Protein AF-A0A7S2SFE6-F1 (afdb_monomer_lite)

Secondary structure (DSSP, 8-state):
--HHHHHHHHHHTSS--TTS--TTS--HHHHHHHTT-HHHHHHHHHTT--TTS--STTS-B-HHHHHHHTT-HHHHHHHHHTT--TTSS-SBTT---HHHHHHHHS-HHHHHHHHHHHHHHHHHHHHHHHHHHHHHHHHHHHHHHHHHHTT-

Structure (mmCIF, N/CA/C/O backbone):
data_AF-A0A7S2SFE6-F1
#
_entry.id   AF-A0A7S2SFE6-F1
#
loop_
_atom_site.group_PDB
_atom_site.id
_atom_site.type_symbol
_atom_site.label_atom_id
_atom_site.label_alt_id
_atom_site.label_comp_id
_atom_site.label_asym_id
_atom_site.label_entity_id
_atom_site.label_seq_id
_atom_site.pdbx_PDB_ins_code
_atom_site.Cartn_x
_atom_site.Cartn_y
_atom_site.Cartn_z
_atom_site.occupancy
_atom_site.B_iso_or_equiv
_atom_site.auth_seq_id
_atom_site.auth_comp_id
_atom_site.auth_asym_id
_atom_site.auth_atom_id
_atom_site.pdbx_PDB_model_num
ATOM 1 N N . GLY A 1 1 ? -0.261 1.651 -18.031 1.00 64.69 1 GLY A N 1
ATOM 2 C CA . GLY A 1 1 ? -1.194 1.980 -16.929 1.00 64.69 1 GLY A CA 1
ATOM 3 C C . GLY A 1 1 ? -2.662 1.692 -17.226 1.00 64.69 1 GLY A C 1
ATOM 4 O O . GLY A 1 1 ? -3.501 2.439 -16.741 1.00 64.69 1 GLY A O 1
ATOM 5 N N . LYS A 1 2 ? -2.992 0.628 -17.977 1.00 85.31 2 LYS A N 1
ATOM 6 C CA . LYS A 1 2 ? -4.375 0.165 -18.184 1.00 85.31 2 LYS A CA 1
ATOM 7 C C . LYS A 1 2 ? -4.554 -1.158 -17.421 1.00 85.31 2 LYS A C 1
ATOM 9 O O . LYS A 1 2 ? -3.877 -2.112 -17.797 1.00 85.31 2 LYS A O 1
ATOM 14 N N . PRO A 1 3 ? -5.418 -1.244 -16.395 1.00 85.69 3 PRO A N 1
ATOM 15 C CA . PRO A 1 3 ? -5.608 -2.473 -15.614 1.00 85.69 3 PRO A CA 1
ATOM 16 C C . PRO A 1 3 ? -5.989 -3.684 -16.473 1.00 85.69 3 PRO A C 1
ATOM 18 O O . PRO A 1 3 ? -5.447 -4.764 -16.282 1.00 85.69 3 PRO A O 1
ATOM 21 N N . GLY A 1 4 ? -6.833 -3.480 -17.491 1.00 86.81 4 GLY A N 1
ATOM 22 C CA . GLY A 1 4 ? -7.222 -4.548 -18.419 1.00 86.81 4 GLY A CA 1
ATOM 23 C C . GLY A 1 4 ? -6.056 -5.135 -19.220 1.00 86.81 4 GLY A C 1
ATOM 24 O O . GLY A 1 4 ? -6.075 -6.318 -19.520 1.00 86.81 4 GLY A O 1
ATOM 25 N N . MET A 1 5 ? -5.014 -4.345 -19.511 1.00 90.56 5 MET A N 1
ATOM 26 C CA . MET A 1 5 ? -3.815 -4.867 -20.178 1.00 90.56 5 MET A CA 1
ATOM 27 C C . MET A 1 5 ? -2.961 -5.705 -19.221 1.00 90.56 5 MET A C 1
ATOM 29 O O . MET A 1 5 ? -2.423 -6.724 -19.625 1.00 90.56 5 MET A O 1
ATOM 33 N N . VAL A 1 6 ? -2.865 -5.304 -17.949 1.00 91.00 6 VAL A N 1
ATOM 34 C CA . VAL A 1 6 ? -2.160 -6.094 -16.923 1.00 91.00 6 VAL A CA 1
ATOM 35 C C . VAL A 1 6 ? -2.827 -7.459 -16.763 1.00 91.00 6 VAL A C 1
ATOM 37 O O . VAL A 1 6 ? -2.153 -8.480 -16.776 1.00 91.00 6 VAL A O 1
ATOM 40 N N . GLU A 1 7 ? -4.157 -7.470 -16.688 1.00 90.06 7 GLU A N 1
ATOM 41 C CA . GLU A 1 7 ? -4.944 -8.699 -16.600 1.00 90.06 7 GLU A CA 1
ATOM 42 C C . GLU A 1 7 ? -4.811 -9.569 -17.859 1.00 90.06 7 GLU A C 1
ATOM 44 O O . GLU A 1 7 ? -4.711 -10.788 -17.757 1.00 90.06 7 GLU A O 1
ATOM 49 N N . PHE A 1 8 ? -4.803 -8.948 -19.042 1.00 92.44 8 PHE A N 1
ATOM 50 C CA . PHE A 1 8 ? -4.609 -9.651 -20.307 1.00 92.44 8 PHE A CA 1
ATOM 51 C C . PHE A 1 8 ? -3.252 -10.362 -20.344 1.00 92.44 8 PHE A C 1
ATOM 53 O O . PHE A 1 8 ? -3.229 -11.573 -20.521 1.00 92.44 8 PHE A O 1
ATOM 60 N N . LEU A 1 9 ? -2.154 -9.641 -20.084 1.00 89.81 9 LEU A N 1
ATOM 61 C CA . LEU A 1 9 ? -0.793 -10.196 -20.106 1.00 89.81 9 LEU A CA 1
ATOM 62 C C . LEU A 1 9 ? -0.580 -11.299 -19.059 1.00 89.81 9 LEU A C 1
ATOM 64 O O . LEU A 1 9 ? 0.147 -12.260 -19.301 1.00 89.81 9 LEU A O 1
ATOM 68 N N . TYR A 1 10 ? -1.226 -11.177 -17.896 1.00 91.69 10 TYR A N 1
ATOM 69 C CA . TYR A 1 10 ? -1.208 -12.226 -16.880 1.00 91.69 10 TYR A CA 1
ATOM 70 C C . TYR A 1 10 ? -1.922 -13.494 -17.366 1.00 91.69 10 TYR A C 1
ATOM 72 O O . TYR A 1 10 ? -1.394 -14.596 -17.238 1.00 91.69 10 TYR A O 1
ATOM 80 N N . LYS A 1 11 ? -3.102 -13.345 -17.981 1.00 91.94 11 LYS A N 1
ATOM 81 C CA . LYS A 1 11 ? -3.907 -14.470 -18.480 1.00 91.94 11 LYS A CA 1
ATOM 82 C C . LYS A 1 11 ? -3.324 -15.151 -19.712 1.00 91.94 11 LYS A C 1
ATOM 84 O O . LYS A 1 11 ? -3.525 -16.351 -19.864 1.00 91.94 11 LYS A O 1
ATOM 89 N N . THR A 1 12 ? -2.638 -14.416 -20.587 1.00 95.19 12 THR A N 1
ATOM 90 C CA . THR A 1 12 ? -1.943 -15.003 -21.744 1.00 95.19 12 THR A CA 1
ATOM 91 C C . THR A 1 12 ? -0.657 -15.723 -21.347 1.00 95.19 12 THR A C 1
ATOM 93 O O . THR A 1 12 ? -0.151 -16.524 -22.124 1.00 95.19 12 THR A O 1
ATOM 96 N N . GLY A 1 13 ? -0.144 -15.475 -20.138 1.00 91.88 13 GLY A N 1
ATOM 97 C CA . GLY A 1 13 ? 1.134 -16.012 -19.682 1.00 91.88 13 GLY A CA 1
ATOM 98 C C . GLY A 1 13 ? 2.347 -15.238 -20.202 1.00 91.88 13 GLY A C 1
ATOM 99 O O . GLY A 1 13 ? 3.469 -15.633 -19.903 1.00 91.88 13 GLY A O 1
ATOM 100 N N . ASP A 1 14 ? 2.145 -14.121 -20.911 1.00 90.94 14 ASP A N 1
ATOM 101 C CA . ASP A 1 14 ? 3.232 -13.232 -21.351 1.00 90.94 14 ASP A CA 1
ATOM 102 C C . ASP A 1 14 ? 3.915 -12.542 -20.157 1.00 90.94 14 ASP A C 1
ATOM 104 O O . ASP A 1 14 ? 5.081 -12.155 -20.228 1.00 90.94 14 ASP A O 1
ATOM 108 N N . TYR A 1 15 ? 3.190 -12.390 -19.041 1.00 89.88 15 TYR A N 1
ATOM 109 C CA . TYR A 1 15 ? 3.726 -11.918 -17.764 1.00 89.88 15 TYR A CA 1
ATOM 110 C C . TYR A 1 15 ? 3.115 -12.701 -16.585 1.00 89.88 15 TYR A C 1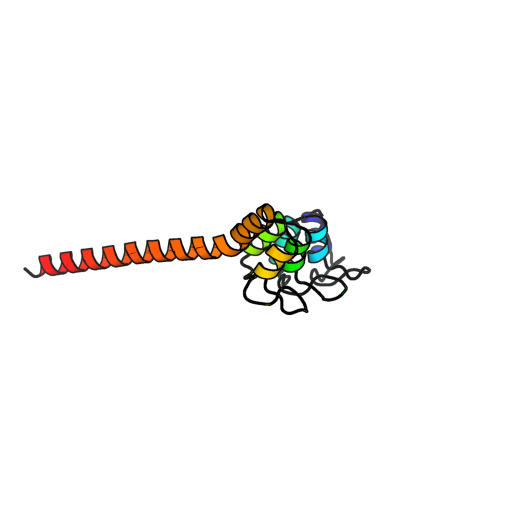
ATOM 112 O O . TYR A 1 15 ? 2.187 -12.221 -15.926 1.00 89.88 15 TYR A O 1
ATOM 120 N N . PRO A 1 16 ? 3.597 -13.927 -16.313 1.00 91.50 16 PRO A N 1
ATOM 121 C CA . PRO A 1 16 ? 2.913 -14.873 -15.430 1.00 91.50 16 PRO A CA 1
ATOM 122 C C . PRO A 1 16 ? 3.111 -14.587 -13.934 1.00 91.50 16 PRO A C 1
ATOM 124 O O . PRO A 1 16 ? 2.371 -15.120 -13.113 1.00 91.50 16 PRO A O 1
ATOM 127 N N . ASP A 1 17 ? 4.080 -13.748 -13.557 1.00 94.62 17 ASP A N 1
ATOM 128 C CA . ASP A 1 17 ? 4.316 -13.347 -12.167 1.00 94.62 17 ASP A CA 1
ATOM 129 C C . ASP A 1 17 ? 4.213 -11.828 -12.013 1.00 94.62 17 ASP A C 1
ATOM 131 O O . ASP A 1 17 ? 5.164 -11.086 -12.238 1.00 94.62 17 ASP A O 1
ATOM 135 N N . LEU A 1 18 ? 3.050 -11.359 -11.562 1.00 94.75 18 LEU A N 1
ATOM 136 C CA . LEU A 1 18 ? 2.770 -9.940 -11.321 1.00 94.75 18 LEU A CA 1
ATOM 137 C C . LEU A 1 18 ? 3.544 -9.333 -10.134 1.00 94.75 18 LEU A C 1
ATOM 139 O O . LEU A 1 18 ? 3.455 -8.122 -9.905 1.00 94.75 18 LEU A O 1
ATOM 143 N N . SER A 1 19 ? 4.275 -10.147 -9.369 1.00 94.56 19 SER A N 1
ATOM 144 C CA . SER A 1 19 ? 5.172 -9.688 -8.305 1.00 94.56 19 SER A CA 1
ATOM 145 C C . SER A 1 19 ? 6.621 -9.526 -8.766 1.00 94.56 19 SER A C 1
ATOM 147 O O . SER A 1 19 ? 7.382 -8.804 -8.116 1.00 94.56 19 SER A O 1
ATOM 149 N N . ALA A 1 20 ? 6.990 -10.152 -9.887 1.00 93.25 20 ALA A N 1
ATOM 150 C CA . ALA A 1 20 ? 8.325 -10.060 -10.446 1.00 93.25 20 ALA A CA 1
ATOM 151 C C . ALA A 1 20 ? 8.621 -8.646 -10.960 1.00 93.25 20 ALA A C 1
ATOM 153 O O . ALA A 1 20 ? 7.732 -7.843 -11.251 1.00 93.25 20 ALA A O 1
ATOM 154 N N . ALA A 1 21 ? 9.906 -8.326 -11.046 1.00 91.06 21 ALA A N 1
ATOM 155 C CA . ALA A 1 21 ? 10.368 -7.141 -11.744 1.00 91.06 21 ALA A CA 1
ATOM 156 C C . ALA A 1 21 ? 10.529 -7.440 -13.239 1.00 91.06 21 ALA A C 1
ATOM 158 O O . ALA A 1 21 ? 10.902 -8.549 -13.612 1.00 91.06 21 ALA A O 1
ATOM 159 N N . GLY A 1 22 ? 10.266 -6.446 -14.090 1.00 85.94 22 GLY A N 1
ATOM 160 C CA . GLY A 1 22 ? 10.703 -6.496 -15.489 1.00 85.94 22 GLY A CA 1
ATOM 161 C C . GLY A 1 22 ? 12.199 -6.193 -15.637 1.00 85.94 22 GLY A C 1
ATOM 162 O O . GLY A 1 22 ? 12.902 -5.980 -14.648 1.00 85.94 22 GLY A O 1
ATOM 163 N N . ASP A 1 23 ? 12.669 -6.077 -16.878 1.00 84.50 23 ASP A N 1
ATOM 164 C CA . ASP A 1 23 ? 14.096 -5.929 -17.222 1.00 84.50 23 ASP A CA 1
ATOM 165 C C . ASP A 1 23 ? 14.791 -4.715 -16.582 1.00 84.50 23 ASP A C 1
ATOM 167 O O . ASP A 1 23 ? 15.998 -4.715 -16.359 1.00 84.50 23 ASP A O 1
ATOM 171 N N . CYS A 1 24 ? 14.034 -3.671 -16.237 1.00 83.75 24 CYS A N 1
ATOM 172 C CA . CYS A 1 24 ? 14.542 -2.482 -15.549 1.00 83.75 24 CYS A CA 1
ATOM 173 C C . CYS A 1 24 ? 14.516 -2.589 -14.011 1.00 83.75 24 CYS A C 1
ATOM 175 O O . CYS A 1 24 ? 14.660 -1.582 -13.314 1.00 83.75 24 CYS A O 1
ATOM 177 N N . GLY A 1 25 ? 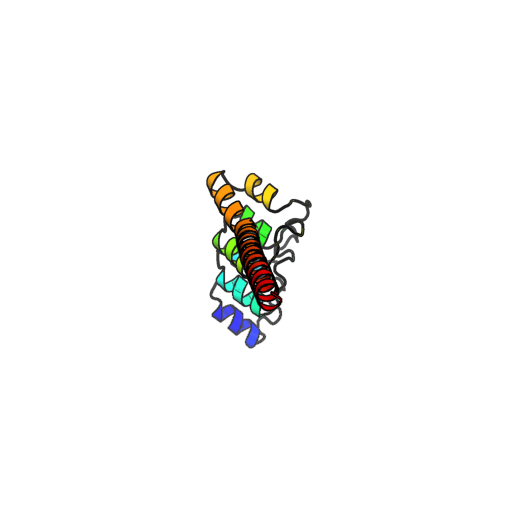14.261 -3.779 -13.459 1.00 84.94 25 GLY A N 1
ATOM 178 C CA . GLY A 1 25 ? 14.168 -4.020 -12.017 1.00 84.94 25 GLY A CA 1
ATOM 179 C C . GLY A 1 25 ? 12.904 -3.450 -11.359 1.00 84.94 25 GLY A C 1
ATOM 180 O O . GLY A 1 25 ? 12.744 -3.540 -10.144 1.00 84.94 25 GLY A O 1
ATOM 181 N N . CYS A 1 26 ? 11.992 -2.852 -12.129 1.00 89.38 26 CYS A N 1
ATOM 182 C CA . CYS A 1 26 ? 10.758 -2.279 -11.604 1.00 89.38 26 CYS A CA 1
ATOM 183 C C . CYS A 1 26 ? 9.637 -3.320 -11.589 1.00 89.38 26 CYS A C 1
ATOM 185 O O . CYS A 1 26 ? 9.320 -3.916 -12.619 1.00 89.38 26 CYS A O 1
ATOM 187 N N . THR A 1 27 ? 8.989 -3.488 -10.437 1.00 95.62 27 THR A N 1
ATOM 188 C CA . THR A 1 27 ? 7.766 -4.299 -10.340 1.00 95.62 27 THR A CA 1
ATOM 189 C C . THR A 1 27 ? 6.554 -3.548 -10.910 1.00 95.62 27 THR A C 1
ATOM 191 O O . THR A 1 27 ? 6.529 -2.306 -10.902 1.00 95.62 27 THR A O 1
ATOM 194 N N . PRO A 1 28 ? 5.488 -4.257 -11.326 1.00 96.00 28 PRO A N 1
ATOM 195 C CA . PRO A 1 28 ? 4.221 -3.637 -11.711 1.00 96.00 28 PRO A CA 1
ATOM 196 C C . PRO A 1 28 ? 3.652 -2.689 -10.646 1.00 96.00 28 PRO A C 1
ATOM 198 O O . PRO A 1 28 ? 3.096 -1.642 -10.986 1.00 96.00 28 PRO A O 1
ATOM 201 N N . ALA A 1 29 ? 3.827 -3.011 -9.358 1.00 97.56 29 ALA A N 1
ATOM 202 C CA . ALA A 1 29 ? 3.385 -2.163 -8.252 1.00 97.56 29 ALA A CA 1
ATOM 203 C C . ALA A 1 29 ? 4.130 -0.820 -8.228 1.00 97.56 29 ALA A C 1
ATOM 205 O O . ALA A 1 29 ? 3.501 0.233 -8.116 1.00 97.56 29 ALA A O 1
ATOM 206 N N . TYR A 1 30 ? 5.455 -0.837 -8.399 1.00 97.00 30 TYR A N 1
ATOM 207 C CA . TYR A 1 30 ? 6.252 0.387 -8.465 1.00 97.00 30 TYR A CA 1
ATOM 208 C C . TYR A 1 30 ? 5.863 1.263 -9.660 1.00 97.00 30 TYR A C 1
ATOM 210 O O . TYR A 1 30 ? 5.640 2.461 -9.496 1.00 97.00 30 TYR A O 1
ATOM 218 N N . LEU A 1 31 ? 5.694 0.668 -10.846 1.00 95.81 31 LEU A N 1
ATOM 219 C CA . LEU A 1 31 ? 5.265 1.394 -12.048 1.00 95.81 31 LEU A CA 1
ATOM 220 C C . LEU A 1 31 ? 3.854 1.983 -11.903 1.00 95.81 31 LEU A C 1
ATOM 222 O O . LEU A 1 31 ? 3.587 3.089 -12.381 1.00 95.81 31 LEU A O 1
ATOM 226 N N . ALA A 1 32 ? 2.946 1.275 -11.224 1.00 97.12 32 ALA A N 1
ATOM 227 C CA . ALA A 1 32 ? 1.617 1.792 -10.922 1.00 97.12 32 ALA A CA 1
ATOM 228 C C . ALA A 1 32 ? 1.693 3.063 -10.067 1.00 97.12 32 ALA A C 1
ATOM 230 O O . ALA A 1 32 ? 1.021 4.038 -10.384 1.00 97.12 32 ALA A O 1
ATOM 231 N N . ILE A 1 33 ? 2.546 3.088 -9.043 1.00 98.00 33 ILE A N 1
ATOM 232 C CA . ILE A 1 33 ? 2.726 4.253 -8.163 1.00 98.00 33 ILE A CA 1
ATOM 233 C C . ILE A 1 33 ? 3.414 5.394 -8.905 1.00 98.00 33 ILE A C 1
ATOM 235 O O . ILE A 1 33 ? 2.966 6.540 -8.842 1.00 98.00 33 ILE A O 1
ATOM 239 N N . LEU A 1 34 ? 4.472 5.085 -9.659 1.00 95.62 34 LEU A N 1
ATOM 240 C CA . LEU A 1 34 ? 5.228 6.072 -10.427 1.00 95.62 34 LEU A CA 1
ATOM 241 C C . LEU A 1 34 ? 4.303 6.902 -11.332 1.00 95.62 34 LEU A C 1
ATOM 243 O O . LEU A 1 34 ? 4.442 8.124 -11.405 1.00 95.62 34 LEU A O 1
ATOM 247 N N . HIS A 1 35 ? 3.311 6.248 -11.945 1.00 95.31 35 HIS A N 1
ATOM 248 C CA . HIS A 1 35 ? 2.327 6.859 -12.842 1.00 95.31 35 HIS A CA 1
ATOM 249 C C . HIS 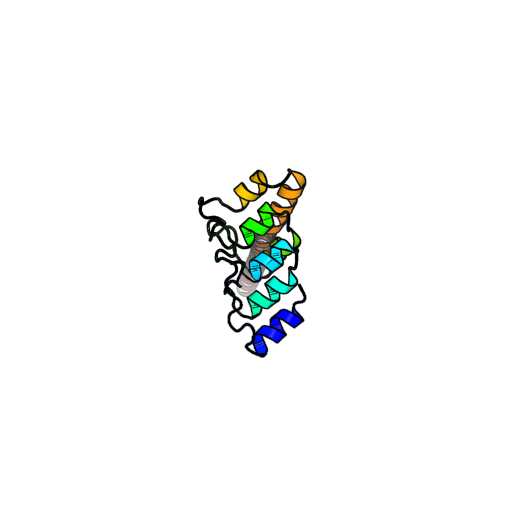A 1 35 ? 0.951 7.137 -12.208 1.00 95.31 35 HIS A C 1
ATOM 251 O O . HIS A 1 35 ? 0.000 7.388 -12.951 1.00 95.31 35 HIS A O 1
ATOM 257 N N . ASP A 1 36 ? 0.840 7.056 -10.880 1.00 96.06 36 ASP A N 1
ATOM 258 C CA . ASP A 1 36 ? -0.382 7.254 -10.086 1.00 96.06 36 ASP A CA 1
ATOM 259 C C . ASP A 1 36 ? -1.613 6.486 -10.611 1.00 96.06 36 ASP A C 1
ATOM 261 O O . ASP A 1 36 ? -2.655 7.043 -10.960 1.00 96.06 36 ASP A O 1
ATOM 265 N N . ARG A 1 37 ? -1.474 5.164 -10.748 1.00 97.75 37 ARG A N 1
ATOM 266 C CA . ARG A 1 37 ? -2.481 4.246 -11.301 1.00 97.75 37 ARG A CA 1
ATOM 267 C C . ARG A 1 37 ? -3.057 3.338 -10.207 1.00 97.75 37 ARG A C 1
ATOM 269 O O . ARG A 1 37 ? -2.781 2.136 -10.214 1.00 97.75 37 ARG A O 1
ATOM 276 N N . PRO A 1 38 ? -3.925 3.846 -9.313 1.00 96.88 38 PRO A N 1
ATOM 277 C CA . PRO A 1 38 ? -4.463 3.066 -8.195 1.00 96.88 38 PRO A CA 1
ATOM 278 C C . PRO A 1 38 ? -5.239 1.820 -8.646 1.00 96.88 38 PRO A C 1
ATOM 280 O O . PRO A 1 38 ? -5.187 0.782 -7.996 1.00 96.88 38 PRO A O 1
ATOM 283 N N . GLN A 1 39 ? -5.913 1.864 -9.799 1.00 96.31 39 GLN A N 1
ATOM 284 C CA . GLN A 1 39 ? -6.648 0.694 -10.294 1.00 96.31 39 GLN A CA 1
ATOM 285 C C . GLN A 1 39 ? -5.735 -0.466 -10.708 1.00 96.31 39 GLN A C 1
ATOM 287 O O . GLN A 1 39 ? -6.163 -1.614 -10.668 1.00 96.31 39 GLN A O 1
ATOM 292 N N . VAL A 1 40 ? -4.470 -0.197 -11.055 1.00 97.38 40 VAL A N 1
ATOM 293 C CA . VAL A 1 40 ? -3.499 -1.275 -11.280 1.00 97.38 40 VAL A CA 1
ATOM 294 C C . VAL A 1 40 ? -3.160 -1.951 -9.950 1.00 97.38 40 VAL A C 1
ATOM 296 O O . VAL A 1 40 ? -3.151 -3.172 -9.903 1.00 97.38 40 VAL A O 1
ATOM 299 N N . LEU A 1 41 ? -2.992 -1.200 -8.852 1.00 97.94 41 LEU A N 1
ATOM 300 C CA . LEU A 1 41 ? -2.782 -1.785 -7.516 1.00 97.94 41 LEU A CA 1
ATOM 301 C C . LEU A 1 41 ? -3.945 -2.693 -7.097 1.00 97.94 41 LEU A C 1
ATOM 303 O O . LEU A 1 41 ? -3.717 -3.772 -6.557 1.00 97.94 41 LEU A O 1
ATOM 307 N N . ARG A 1 42 ? -5.185 -2.299 -7.412 1.00 96.62 42 ARG A N 1
ATOM 308 C CA . ARG A 1 42 ? -6.371 -3.144 -7.212 1.00 96.62 42 ARG A CA 1
ATOM 309 C C . ARG A 1 42 ? -6.275 -4.460 -7.992 1.00 96.62 42 ARG A C 1
ATOM 311 O O . ARG A 1 42 ? -6.503 -5.518 -7.414 1.00 96.62 42 ARG A O 1
ATOM 318 N N . THR A 1 43 ? -5.919 -4.413 -9.277 1.00 96.25 43 THR A N 1
ATOM 319 C CA . THR A 1 43 ? -5.721 -5.625 -10.094 1.00 96.25 43 THR A CA 1
ATOM 320 C C . THR A 1 43 ? -4.614 -6.516 -9.532 1.00 96.25 43 THR A C 1
ATOM 322 O O . THR A 1 43 ? -4.804 -7.726 -9.436 1.00 96.25 43 THR A O 1
ATOM 325 N N . LEU A 1 44 ? -3.487 -5.938 -9.107 1.00 97.38 44 LEU A N 1
ATOM 326 C CA . LEU A 1 44 ? -2.392 -6.692 -8.487 1.00 97.38 44 LEU A CA 1
ATOM 327 C C . LEU A 1 44 ? -2.848 -7.380 -7.191 1.00 97.38 44 LEU A C 1
ATOM 329 O O . LEU A 1 44 ? -2.575 -8.561 -6.992 1.00 97.38 44 LEU A O 1
ATOM 333 N N . HIS A 1 45 ? -3.607 -6.682 -6.343 1.00 96.50 45 HIS A N 1
ATOM 334 C CA . HIS A 1 45 ? -4.178 -7.259 -5.125 1.00 96.50 45 HIS A CA 1
ATOM 335 C C . HIS A 1 45 ? -5.130 -8.430 -5.412 1.00 96.50 45 HIS A C 1
ATOM 337 O O . HIS A 1 45 ? -5.041 -9.471 -4.758 1.00 96.50 45 HIS A O 1
ATOM 343 N N . TYR A 1 46 ? -6.027 -8.301 -6.398 1.00 94.19 46 TYR A N 1
ATOM 344 C CA . TYR A 1 46 ? -6.932 -9.400 -6.759 1.00 94.19 46 TYR A CA 1
ATOM 345 C C . TYR A 1 46 ? -6.182 -10.630 -7.272 1.00 94.19 46 TYR A C 1
ATOM 347 O O . TYR A 1 46 ? -6.557 -11.751 -6.928 1.00 94.19 46 TYR A O 1
ATOM 355 N N . ASN A 1 47 ? -5.065 -10.415 -7.966 1.00 94.19 47 ASN A N 1
ATOM 356 C CA . ASN A 1 47 ? -4.126 -11.458 -8.374 1.00 94.19 47 ASN A CA 1
ATOM 357 C C . ASN A 1 47 ? -3.101 -11.826 -7.276 1.00 94.19 47 ASN A C 1
ATOM 359 O O . ASN A 1 47 ? -2.044 -12.377 -7.562 1.00 94.19 47 ASN A O 1
ATOM 363 N N . LYS A 1 48 ? -3.418 -11.549 -6.002 1.00 94.75 48 LYS A N 1
ATOM 364 C CA . LYS A 1 48 ? -2.685 -12.005 -4.805 1.00 94.75 48 LYS A CA 1
ATOM 365 C C . LYS A 1 48 ? -1.247 -11.492 -4.667 1.00 94.75 48 LYS A C 1
ATOM 367 O O . LYS A 1 48 ? -0.463 -12.066 -3.913 1.00 94.75 48 LYS A O 1
ATOM 372 N N . VAL A 1 49 ? -0.908 -10.376 -5.311 1.00 96.56 49 VAL A N 1
ATOM 373 C CA . VAL A 1 49 ? 0.385 -9.711 -5.099 1.00 96.56 49 VAL A CA 1
ATOM 374 C C . VAL A 1 49 ? 0.434 -9.094 -3.695 1.00 96.56 49 VAL A C 1
ATOM 376 O O . VAL A 1 49 ? -0.446 -8.328 -3.295 1.00 96.56 49 VAL A O 1
ATOM 379 N N . ASP A 1 50 ? 1.489 -9.402 -2.938 1.00 95.19 50 ASP A N 1
ATOM 380 C CA . ASP A 1 50 ? 1.728 -8.822 -1.613 1.00 95.19 50 ASP A CA 1
ATOM 381 C C . ASP A 1 50 ? 2.320 -7.406 -1.725 1.00 95.19 50 ASP A C 1
ATOM 383 O O . ASP A 1 50 ? 3.531 -7.220 -1.868 1.00 95.19 50 ASP A O 1
ATOM 387 N N . LEU A 1 51 ? 1.454 -6.394 -1.628 1.00 96.56 51 LEU A N 1
ATOM 388 C CA . LEU A 1 51 ? 1.824 -4.977 -1.698 1.00 96.56 51 LEU A CA 1
ATOM 389 C C . LEU A 1 51 ? 2.475 -4.432 -0.409 1.00 96.56 51 LEU A C 1
ATOM 391 O O . LEU A 1 51 ? 2.698 -3.226 -0.310 1.00 96.56 51 LEU A O 1
ATOM 395 N N . LEU A 1 52 ? 2.815 -5.286 0.567 1.00 95.06 52 LEU A N 1
ATOM 396 C CA . LEU A 1 52 ? 3.696 -4.922 1.688 1.00 95.06 52 LEU A CA 1
ATOM 397 C C . LEU A 1 52 ? 5.167 -5.233 1.404 1.00 95.06 52 LEU A C 1
ATOM 399 O O . LEU A 1 52 ? 6.041 -4.824 2.172 1.00 95.06 52 LEU A O 1
ATOM 403 N N . LYS A 1 53 ? 5.468 -5.964 0.326 1.00 94.12 53 LYS A N 1
ATOM 404 C CA . LYS A 1 53 ? 6.849 -6.232 -0.080 1.00 94.12 53 LYS A CA 1
ATOM 405 C C . LYS A 1 53 ? 7.458 -5.017 -0.759 1.00 94.12 53 LYS A C 1
ATOM 407 O O . LYS A 1 53 ? 6.768 -4.149 -1.284 1.00 94.12 53 LYS A O 1
ATOM 412 N N . LYS A 1 54 ? 8.786 -4.951 -0.738 1.00 94.69 54 LYS A N 1
ATOM 413 C CA . LYS A 1 54 ? 9.524 -3.900 -1.440 1.00 94.69 54 LYS A CA 1
ATOM 414 C C . LYS A 1 54 ? 9.328 -4.064 -2.942 1.00 94.69 54 LYS A C 1
ATOM 416 O O . LYS A 1 54 ? 9.338 -5.189 -3.430 1.00 94.69 54 LYS A O 1
ATOM 421 N N . CYS A 1 55 ? 9.119 -2.956 -3.641 1.00 94.38 55 CYS A N 1
ATOM 422 C CA . CYS A 1 55 ? 8.663 -2.976 -5.031 1.00 94.38 55 CYS A CA 1
ATOM 423 C C . CYS A 1 55 ? 9.644 -2.319 -6.011 1.00 94.38 55 CYS A C 1
ATOM 425 O O . CYS A 1 55 ? 9.435 -2.391 -7.222 1.00 94.38 55 CYS A O 1
ATOM 427 N N . ASP A 1 56 ? 10.679 -1.649 -5.507 1.00 93.69 56 ASP A N 1
ATOM 428 C CA . ASP A 1 56 ? 11.669 -0.944 -6.316 1.00 93.69 56 ASP A CA 1
ATOM 429 C C . ASP A 1 56 ? 12.897 -1.805 -6.655 1.00 93.69 56 ASP A C 1
ATOM 431 O O . ASP A 1 56 ? 13.204 -2.745 -5.913 1.00 93.69 56 ASP A O 1
ATOM 435 N N . PRO A 1 57 ? 13.662 -1.425 -7.698 1.00 88.75 57 PRO A N 1
ATOM 436 C CA . PRO A 1 57 ? 14.858 -2.157 -8.118 1.00 88.75 57 PRO A CA 1
ATOM 437 C C . PRO A 1 57 ? 15.913 -2.342 -7.022 1.00 88.75 57 PRO A C 1
ATOM 439 O O . PRO A 1 57 ? 16.646 -3.326 -7.026 1.00 88.75 57 PRO A O 1
ATOM 442 N N . MET A 1 58 ? 16.016 -1.406 -6.072 1.00 91.19 58 MET A N 1
ATOM 443 C CA . MET A 1 58 ? 17.043 -1.441 -5.027 1.00 91.19 58 MET A CA 1
ATOM 444 C C . MET A 1 58 ? 16.583 -2.182 -3.769 1.00 91.19 58 MET A C 1
ATOM 446 O O . MET A 1 58 ? 17.336 -2.252 -2.792 1.00 91.19 58 MET A O 1
ATOM 450 N N . LEU A 1 59 ? 15.358 -2.723 -3.749 1.00 89.69 59 LEU A N 1
ATOM 451 C CA . LEU A 1 59 ? 14.744 -3.320 -2.562 1.00 89.69 59 LEU A CA 1
ATOM 452 C C . LEU A 1 59 ? 14.860 -2.377 -1.352 1.00 89.69 59 LEU A C 1
ATOM 454 O O . LEU A 1 59 ? 15.291 -2.773 -0.250 1.00 89.69 59 LEU A O 1
ATOM 458 N N . TYR A 1 60 ? 14.536 -1.106 -1.572 1.00 95.12 60 TYR A N 1
ATOM 459 C CA . TYR A 1 60 ? 14.578 -0.059 -0.566 1.00 95.12 60 TYR A CA 1
ATOM 460 C C . TYR A 1 60 ? 13.223 0.121 0.116 1.00 95.12 60 TYR A C 1
ATOM 462 O O . TYR A 1 60 ? 13.161 0.100 1.346 1.00 95.12 60 TYR A O 1
ATOM 470 N N . GLY A 1 61 ? 12.150 0.281 -0.658 1.00 95.62 61 GLY A N 1
ATOM 471 C CA . GLY A 1 61 ? 10.857 0.757 -0.183 1.00 95.62 61 GLY A CA 1
ATOM 472 C C . GLY A 1 61 ? 9.681 -0.097 -0.640 1.00 95.62 61 GLY A C 1
ATOM 473 O O . GLY A 1 61 ? 9.676 -0.692 -1.714 1.00 95.62 61 GLY A O 1
ATOM 474 N N . THR A 1 62 ? 8.662 -0.141 0.206 1.00 96.88 62 THR A N 1
ATOM 475 C CA . THR A 1 62 ? 7.350 -0.717 -0.109 1.00 96.88 62 THR A CA 1
ATOM 476 C C . THR A 1 62 ? 6.535 0.216 -1.013 1.00 96.88 62 THR A C 1
ATOM 478 O O . THR A 1 62 ? 6.848 1.410 -1.114 1.00 96.88 62 THR A O 1
ATOM 481 N N . PRO A 1 63 ? 5.440 -0.275 -1.616 1.00 97.75 63 PRO A N 1
ATOM 482 C CA . PRO A 1 63 ? 4.437 0.552 -2.270 1.00 97.75 63 PRO A CA 1
ATOM 483 C C . PRO A 1 63 ? 4.035 1.799 -1.472 1.00 97.75 63 PRO A C 1
ATOM 485 O O . PRO A 1 63 ? 4.022 2.905 -2.014 1.00 97.75 63 PRO A O 1
ATOM 488 N N . ALA A 1 64 ? 3.787 1.657 -0.168 1.00 97.81 64 ALA A N 1
ATOM 489 C CA . ALA A 1 64 ? 3.400 2.772 0.693 1.00 97.81 64 ALA A CA 1
ATOM 490 C C . ALA A 1 64 ? 4.501 3.835 0.825 1.00 97.81 64 ALA A C 1
ATOM 492 O O . ALA A 1 64 ? 4.214 5.027 0.707 1.00 97.81 64 ALA A O 1
ATOM 493 N N . PHE A 1 65 ? 5.768 3.423 0.980 1.00 98.12 65 PHE A N 1
ATOM 494 C CA . PHE A 1 65 ? 6.900 4.357 0.994 1.00 98.12 65 PHE A CA 1
ATOM 495 C C . PHE A 1 65 ? 6.932 5.219 -0.270 1.00 98.12 65 PHE A C 1
ATOM 497 O O . PHE A 1 65 ? 7.100 6.433 -0.177 1.00 98.12 65 PHE A O 1
ATOM 504 N N . TYR A 1 66 ? 6.755 4.612 -1.446 1.00 98.19 66 TYR A N 1
ATOM 505 C CA . TYR A 1 66 ? 6.791 5.360 -2.701 1.00 98.19 66 TYR A CA 1
ATOM 506 C C . TYR A 1 66 ? 5.551 6.218 -2.918 1.00 98.19 66 TYR A C 1
ATOM 508 O O . TYR A 1 66 ? 5.686 7.312 -3.460 1.00 98.19 66 TYR A O 1
ATOM 516 N N . CYS A 1 67 ? 4.378 5.798 -2.433 1.00 98.25 67 CYS A N 1
ATOM 517 C CA . CYS A 1 67 ? 3.203 6.667 -2.441 1.00 98.25 67 CYS A CA 1
ATOM 518 C C . CYS A 1 67 ? 3.473 7.953 -1.654 1.00 98.25 67 CYS A C 1
ATOM 520 O O . CYS A 1 67 ? 3.227 9.047 -2.153 1.00 98.25 67 CYS A O 1
ATOM 522 N N . VAL A 1 68 ? 4.055 7.821 -0.461 1.00 98.19 68 VAL A N 1
ATOM 523 C CA . VAL A 1 68 ? 4.405 8.954 0.399 1.00 98.19 68 VAL A CA 1
ATOM 524 C C . VAL A 1 68 ? 5.516 9.805 -0.213 1.00 98.19 68 VAL A C 1
ATOM 526 O O . VAL A 1 68 ? 5.367 11.018 -0.319 1.00 98.19 68 VAL A O 1
ATOM 529 N N . LYS A 1 69 ? 6.616 9.189 -0.657 1.00 97.81 69 LYS A N 1
ATOM 530 C CA . LYS A 1 69 ? 7.771 9.901 -1.228 1.00 97.81 69 LYS A CA 1
ATOM 531 C C . LYS A 1 69 ? 7.423 10.683 -2.500 1.00 97.81 69 LYS A C 1
ATOM 533 O O . LYS A 1 69 ? 8.065 11.688 -2.780 1.00 97.81 69 LYS A O 1
ATOM 538 N N . MET A 1 70 ? 6.458 10.204 -3.284 1.00 96.94 70 MET A N 1
ATOM 539 C CA . MET A 1 70 ? 6.068 10.796 -4.570 1.00 96.94 70 MET A CA 1
ATOM 540 C C . MET A 1 70 ? 4.739 11.569 -4.512 1.00 96.94 70 MET A C 1
ATOM 542 O O . MET A 1 70 ? 4.230 11.961 -5.561 1.00 96.94 70 MET A O 1
ATOM 546 N N . GLY A 1 71 ? 4.138 11.760 -3.332 1.00 96.25 71 GLY A N 1
ATOM 547 C CA . GLY A 1 71 ? 2.879 12.504 -3.211 1.00 96.25 71 GLY A CA 1
ATOM 548 C C . GLY A 1 71 ? 1.643 11.793 -3.794 1.00 96.25 71 GLY A C 1
ATOM 549 O O . GLY A 1 71 ? 0.658 12.450 -4.120 1.00 96.25 71 GLY A O 1
ATOM 550 N N . ARG A 1 72 ? 1.668 10.465 -3.980 1.00 97.44 72 ARG A N 1
ATOM 551 C CA . ARG A 1 72 ? 0.607 9.681 -4.653 1.00 97.44 72 ARG A CA 1
ATOM 552 C C . ARG A 1 72 ? -0.518 9.303 -3.693 1.00 97.44 72 ARG A C 1
ATOM 554 O O . ARG A 1 72 ? -0.653 8.148 -3.288 1.00 97.44 72 ARG A O 1
ATOM 561 N N . THR A 1 73 ? -1.325 10.288 -3.313 1.00 95.62 73 THR A N 1
ATOM 562 C CA . THR A 1 73 ? -2.440 10.116 -2.365 1.00 95.62 73 THR A CA 1
ATOM 563 C C . THR A 1 73 ? -3.490 9.118 -2.854 1.00 95.62 73 THR A C 1
ATOM 565 O O . THR A 1 73 ? -3.977 8.328 -2.055 1.00 95.62 73 THR A O 1
ATOM 568 N N . GLN A 1 74 ? -3.777 9.071 -4.159 1.00 96.19 74 GLN A N 1
ATOM 569 C CA . GLN A 1 74 ? -4.745 8.132 -4.744 1.00 96.19 74 GLN A CA 1
ATOM 570 C C . GLN A 1 74 ? -4.284 6.672 -4.631 1.00 96.19 74 GLN A C 1
ATOM 572 O O . GLN A 1 74 ? -5.060 5.781 -4.279 1.00 96.19 74 GLN A O 1
ATOM 577 N N . CYS A 1 75 ? -3.002 6.411 -4.901 1.00 97.94 75 CYS A N 1
ATOM 578 C CA . CYS A 1 75 ? -2.411 5.094 -4.672 1.00 97.94 75 CYS A CA 1
ATOM 579 C C . CYS A 1 75 ? -2.375 4.733 -3.180 1.00 97.94 75 CYS A C 1
ATOM 581 O O . CYS A 1 75 ? -2.693 3.597 -2.832 1.00 97.94 75 CYS A O 1
ATOM 583 N N . LEU A 1 76 ? -2.045 5.689 -2.304 1.00 97.25 76 LEU A N 1
ATOM 584 C CA . LEU A 1 76 ? -2.033 5.480 -0.853 1.00 97.25 76 LEU A CA 1
ATOM 585 C C . LEU A 1 76 ? -3.425 5.103 -0.323 1.00 97.25 76 LEU A C 1
ATOM 587 O O . LEU A 1 76 ? -3.571 4.105 0.379 1.00 97.25 76 LEU A O 1
ATOM 591 N N . GLU A 1 77 ? -4.451 5.851 -0.727 1.00 95.56 77 GLU A N 1
ATOM 592 C CA . GLU A 1 77 ? -5.849 5.585 -0.384 1.00 95.56 77 GLU A CA 1
ATOM 593 C C . GLU A 1 77 ? -6.300 4.211 -0.886 1.00 95.56 77 GLU A C 1
ATOM 595 O O . GLU A 1 77 ? -6.986 3.479 -0.171 1.00 95.56 77 GLU A O 1
ATOM 600 N N . MET A 1 78 ? -5.880 3.818 -2.093 1.00 96.38 78 MET A N 1
ATOM 601 C CA . MET A 1 78 ? -6.163 2.480 -2.609 1.00 96.38 78 MET A CA 1
ATOM 602 C C . MET A 1 78 ? -5.551 1.386 -1.727 1.00 96.38 78 MET A C 1
ATOM 604 O O . MET A 1 78 ? -6.239 0.414 -1.429 1.00 96.38 78 MET A O 1
ATOM 608 N N . LEU A 1 79 ? -4.298 1.528 -1.281 1.00 96.00 79 LEU A N 1
ATOM 609 C CA . LEU A 1 79 ? -3.674 0.547 -0.383 1.00 96.00 79 LEU A CA 1
ATOM 610 C C . LEU A 1 79 ? -4.466 0.406 0.929 1.00 96.00 79 LEU A C 1
ATOM 612 O O . LEU A 1 79 ? -4.758 -0.716 1.343 1.00 96.00 79 LEU A O 1
ATOM 616 N N . CYS A 1 80 ? -4.891 1.518 1.535 1.00 94.06 80 CYS A N 1
ATOM 617 C CA . CYS A 1 80 ? -5.733 1.497 2.736 1.00 94.06 80 CYS A CA 1
ATOM 618 C C . CYS A 1 8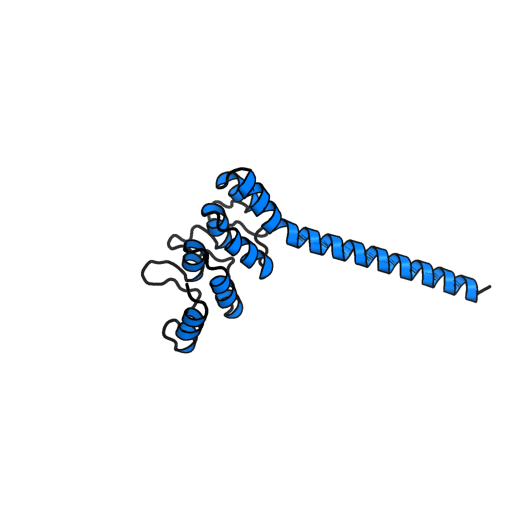0 ? -7.094 0.827 2.477 1.00 94.06 80 CYS A C 1
ATOM 620 O O . CYS A 1 80 ? -7.515 -0.036 3.246 1.00 94.06 80 CYS A O 1
ATOM 622 N N . ARG A 1 81 ? -7.759 1.148 1.357 1.00 92.69 81 ARG A N 1
ATOM 623 C CA . ARG A 1 81 ? -9.047 0.541 0.963 1.00 92.69 81 ARG A CA 1
ATOM 624 C C . ARG A 1 81 ? -8.967 -0.960 0.699 1.00 92.69 81 ARG A C 1
ATOM 626 O O . ARG A 1 81 ? -9.953 -1.660 0.902 1.00 92.69 81 ARG A O 1
ATOM 633 N N . LEU A 1 82 ? -7.820 -1.453 0.238 1.00 92.19 82 LEU A N 1
ATOM 634 C CA . LEU A 1 82 ? -7.565 -2.884 0.040 1.00 92.19 82 LEU A CA 1
ATOM 635 C C . LEU A 1 82 ? -7.208 -3.611 1.352 1.00 92.19 82 LEU A C 1
ATOM 637 O O . LEU A 1 82 ? -6.947 -4.811 1.331 1.00 92.19 82 LEU A O 1
ATOM 641 N N . GLY A 1 83 ? -7.214 -2.903 2.488 1.00 90.44 83 GLY A N 1
ATOM 642 C CA . GLY A 1 83 ? -7.033 -3.477 3.821 1.00 90.44 83 GLY A CA 1
ATOM 643 C C . GLY A 1 83 ? -5.577 -3.662 4.245 1.00 90.44 83 GLY A C 1
ATOM 644 O O . GLY A 1 83 ? -5.314 -4.383 5.207 1.00 90.44 83 GLY A O 1
ATOM 645 N N . TYR A 1 84 ? -4.617 -3.038 3.555 1.00 91.94 84 TYR A N 1
ATOM 646 C CA . TYR A 1 84 ? -3.218 -3.107 3.967 1.00 91.94 84 TYR A CA 1
ATOM 647 C C . TYR A 1 84 ? -2.976 -2.244 5.212 1.00 91.94 84 TYR A C 1
ATOM 649 O O . TYR A 1 84 ? -3.195 -1.033 5.199 1.00 91.94 84 TYR A O 1
ATOM 657 N N . ASP A 1 85 ? -2.479 -2.863 6.285 1.00 90.38 85 ASP A N 1
ATOM 658 C CA . ASP A 1 85 ? -2.052 -2.151 7.491 1.00 90.38 85 ASP A CA 1
ATOM 659 C C . ASP A 1 85 ? -0.636 -1.591 7.306 1.00 90.38 85 ASP A C 1
ATOM 661 O O . ASP A 1 85 ? 0.366 -2.275 7.533 1.00 90.38 85 ASP A O 1
ATOM 665 N N . LEU A 1 86 ? -0.570 -0.339 6.857 1.00 92.38 86 LEU A N 1
ATOM 666 C CA . LEU A 1 86 ? 0.677 0.328 6.478 1.00 92.38 86 LEU A CA 1
ATOM 667 C C . LEU A 1 86 ? 1.538 0.767 7.671 1.00 92.38 86 LEU A C 1
ATOM 669 O O . LEU A 1 86 ? 2.685 1.162 7.484 1.00 92.38 86 LEU A O 1
ATOM 673 N N . ASP A 1 87 ? 0.992 0.694 8.883 1.00 87.56 87 ASP A N 1
ATOM 674 C CA . ASP A 1 87 ? 1.667 1.114 10.113 1.00 87.56 87 ASP A CA 1
ATOM 675 C C . ASP A 1 87 ? 2.301 -0.068 10.868 1.00 87.56 87 ASP A C 1
ATOM 677 O O . ASP A 1 87 ? 3.191 0.090 11.698 1.00 87.56 87 ASP A O 1
ATOM 681 N N . LYS A 1 88 ? 1.898 -1.300 10.537 1.00 85.00 88 LYS A N 1
ATOM 682 C CA . LYS A 1 88 ? 2.359 -2.508 11.236 1.00 85.00 88 LYS A CA 1
ATOM 683 C C . LYS A 1 88 ? 3.841 -2.823 11.021 1.00 85.00 88 LYS A C 1
ATOM 685 O O . LYS A 1 88 ? 4.443 -3.534 11.825 1.00 85.00 88 LYS A O 1
ATOM 690 N N . LYS A 1 89 ? 4.418 -2.390 9.898 1.00 87.56 89 LYS A N 1
ATOM 691 C CA . LYS A 1 89 ? 5.799 -2.702 9.511 1.00 87.56 89 LYS A CA 1
ATOM 692 C C . LYS A 1 89 ? 6.496 -1.467 8.945 1.00 87.56 89 LYS A C 1
ATOM 694 O O . LYS A 1 89 ? 5.837 -0.622 8.341 1.00 87.56 89 LYS A O 1
ATOM 699 N N . PRO A 1 90 ? 7.833 -1.393 9.055 1.00 92.62 90 PRO A N 1
ATOM 700 C CA . PRO A 1 90 ? 8.595 -0.349 8.394 1.00 92.62 90 PRO A CA 1
ATOM 701 C C . PRO A 1 90 ? 8.338 -0.299 6.892 1.00 92.62 90 PRO A C 1
ATOM 703 O O . PRO A 1 90 ? 8.338 -1.322 6.205 1.00 92.62 90 PRO A O 1
ATOM 706 N N . CYS A 1 91 ? 8.185 0.913 6.371 1.00 93.12 91 CYS A N 1
ATOM 707 C CA . CYS A 1 91 ? 7.899 1.123 4.957 1.00 93.12 91 CYS A CA 1
ATOM 708 C C . CYS A 1 91 ? 9.168 1.101 4.089 1.00 93.12 91 CYS A C 1
ATOM 710 O O . CYS A 1 91 ? 9.065 0.970 2.866 1.00 93.12 91 CYS A O 1
ATOM 712 N N . ASN A 1 92 ? 10.357 1.213 4.692 1.00 95.88 92 ASN A N 1
ATOM 713 C CA . ASN A 1 92 ? 11.639 1.197 3.992 1.00 95.88 92 ASN A CA 1
ATOM 714 C C . ASN A 1 92 ? 12.738 0.426 4.749 1.00 95.88 92 ASN A C 1
ATOM 716 O O . ASN A 1 92 ? 12.570 0.013 5.895 1.00 95.88 92 ASN A O 1
ATOM 720 N N . ARG A 1 93 ? 13.892 0.239 4.095 1.00 94.62 93 ARG A N 1
ATOM 721 C CA . ARG A 1 93 ? 15.065 -0.453 4.661 1.00 94.62 93 ARG A CA 1
ATOM 722 C C . ARG A 1 93 ? 15.653 0.244 5.898 1.00 94.62 93 ARG A C 1
ATOM 724 O O . ARG A 1 93 ? 16.318 -0.420 6.680 1.00 94.62 93 ARG A O 1
ATOM 731 N N . LEU A 1 94 ? 15.398 1.540 6.087 1.00 95.19 94 LEU A N 1
ATOM 732 C CA . LEU A 1 94 ? 15.868 2.303 7.249 1.00 95.19 94 LEU A CA 1
ATOM 733 C C . LEU A 1 94 ? 15.000 2.106 8.500 1.00 95.19 94 LEU A C 1
ATOM 735 O O . LEU A 1 94 ? 15.275 2.721 9.526 1.00 95.19 94 LEU A O 1
ATOM 739 N N . GLY A 1 95 ? 13.948 1.287 8.433 1.00 95.00 95 GLY A N 1
ATOM 740 C CA . GLY A 1 95 ? 13.092 1.050 9.592 1.00 95.00 95 GLY A CA 1
ATOM 741 C C . GLY A 1 95 ? 12.094 2.183 9.865 1.00 95.00 95 GLY A C 1
ATOM 742 O O . GLY A 1 95 ? 11.500 2.212 10.936 1.00 95.00 95 GLY A O 1
ATOM 743 N N . GLU A 1 96 ? 11.905 3.130 8.938 1.00 95.56 96 GLU A N 1
ATOM 744 C CA . GLU A 1 96 ? 11.044 4.297 9.173 1.00 95.56 96 GLU A CA 1
ATOM 745 C C . GLU A 1 96 ? 9.548 3.933 9.073 1.00 95.56 96 GLU A C 1
ATOM 747 O O . GLU A 1 96 ? 9.122 3.225 8.150 1.00 95.56 96 GLU A O 1
ATOM 752 N N . THR A 1 97 ? 8.751 4.441 10.022 1.00 94.44 97 THR A N 1
ATOM 753 C CA . THR A 1 97 ? 7.282 4.332 10.024 1.00 94.44 97 THR A CA 1
ATOM 754 C C . THR A 1 97 ? 6.665 5.212 8.942 1.00 94.44 97 THR A C 1
ATOM 756 O O . THR A 1 97 ? 7.279 6.181 8.480 1.00 94.44 97 THR A O 1
ATOM 759 N N . ILE A 1 98 ? 5.432 4.898 8.539 1.00 95.25 98 ILE A N 1
ATOM 760 C CA . ILE A 1 98 ? 4.742 5.671 7.504 1.00 95.25 98 ILE A CA 1
ATOM 761 C C . ILE A 1 98 ? 4.490 7.122 7.931 1.00 95.25 98 ILE A C 1
ATOM 763 O O . ILE A 1 98 ? 4.714 8.030 7.137 1.00 95.25 98 ILE A O 1
ATOM 767 N N . GLU A 1 99 ? 4.133 7.357 9.195 1.00 95.50 99 GLU A N 1
ATOM 768 C CA . GLU A 1 99 ? 3.914 8.698 9.747 1.00 95.50 99 GLU A CA 1
ATOM 769 C C . GLU A 1 99 ? 5.170 9.573 9.644 1.00 95.50 99 GLU A C 1
ATOM 771 O O . GLU A 1 99 ? 5.128 10.677 9.097 1.00 95.50 99 GLU A O 1
ATOM 776 N N . LYS A 1 100 ? 6.328 9.047 10.070 1.00 96.19 100 LYS A N 1
ATOM 777 C CA . LYS A 1 100 ? 7.608 9.761 9.961 1.00 96.19 100 LYS A CA 1
ATOM 778 C C . LYS A 1 100 ? 7.922 10.124 8.510 1.00 96.19 100 LYS A C 1
ATOM 780 O O . LYS A 1 100 ? 8.389 11.226 8.225 1.00 96.19 100 LYS A O 1
ATOM 785 N N . LEU A 1 101 ? 7.678 9.196 7.585 1.00 97.62 101 LEU A N 1
ATOM 786 C CA . LEU A 1 101 ? 7.922 9.410 6.159 1.00 97.62 101 LEU A CA 1
ATOM 787 C C . LEU A 1 101 ? 7.000 10.477 5.570 1.00 97.62 101 LEU A C 1
ATOM 789 O O . LEU A 1 101 ? 7.453 11.264 4.738 1.00 97.62 101 LEU A O 1
ATOM 793 N N . ILE A 1 102 ? 5.739 10.523 6.007 1.00 97.62 102 ILE A N 1
ATOM 794 C CA . ILE A 1 102 ? 4.760 11.511 5.551 1.00 97.62 102 ILE A CA 1
ATOM 795 C C . ILE A 1 102 ? 5.275 12.921 5.828 1.00 97.62 102 ILE A C 1
ATOM 797 O O . ILE A 1 102 ? 5.397 13.706 4.888 1.00 97.62 102 ILE A O 1
ATOM 801 N N . HIS A 1 103 ? 5.681 13.205 7.065 1.00 97.62 103 HIS A N 1
ATOM 802 C CA . HIS A 1 103 ? 6.229 14.513 7.436 1.00 97.62 103 HIS A CA 1
ATOM 803 C C . HIS A 1 103 ? 7.583 14.818 6.784 1.00 97.62 103 HIS A C 1
ATOM 805 O O . HIS A 1 103 ? 7.875 15.969 6.479 1.00 97.62 103 HIS A O 1
ATOM 811 N N . LYS A 1 104 ? 8.414 13.795 6.550 1.00 97.56 104 LYS A N 1
ATOM 812 C CA . LYS A 1 104 ? 9.743 13.952 5.940 1.00 97.56 104 LYS A CA 1
ATOM 813 C C . LYS A 1 104 ? 9.686 14.351 4.464 1.00 97.56 104 LYS A C 1
ATOM 815 O O . LYS A 1 104 ? 10.545 15.103 4.016 1.00 97.56 104 LYS A O 1
ATOM 820 N N . TYR A 1 105 ? 8.739 13.802 3.703 1.00 97.62 105 TYR A N 1
ATOM 821 C CA . TYR A 1 105 ? 8.704 13.949 2.242 1.00 97.62 105 TYR A CA 1
ATOM 822 C C . TYR A 1 105 ? 7.616 14.887 1.720 1.00 97.62 105 TYR A C 1
ATOM 824 O O . TYR A 1 105 ? 7.645 15.217 0.537 1.00 97.62 105 TYR A O 1
ATOM 832 N N . ASN A 1 106 ? 6.665 15.310 2.556 1.00 97.56 106 ASN A N 1
ATOM 833 C CA . ASN A 1 106 ? 5.511 16.079 2.100 1.00 97.56 106 ASN A CA 1
ATOM 834 C C . ASN A 1 106 ? 5.358 17.391 2.877 1.00 97.56 106 ASN A C 1
ATOM 836 O O . ASN A 1 106 ? 5.598 17.422 4.085 1.00 97.56 106 ASN A O 1
ATOM 840 N N . PRO A 1 107 ? 4.912 18.473 2.213 1.00 96.50 107 PRO A N 1
ATOM 841 C CA . PRO A 1 107 ? 4.582 19.718 2.894 1.00 96.50 107 PRO A CA 1
ATOM 842 C C . PRO A 1 107 ? 3.405 19.520 3.869 1.00 96.50 107 PRO A C 1
ATOM 844 O O . PRO A 1 107 ? 2.608 18.598 3.667 1.00 96.50 107 PRO A O 1
ATOM 847 N N . PRO A 1 108 ? 3.242 20.395 4.882 1.00 95.62 108 PRO A N 1
ATOM 848 C CA . PRO A 1 108 ? 2.268 20.215 5.964 1.00 95.62 108 PRO A CA 1
ATOM 849 C C . PRO A 1 108 ? 0.841 19.872 5.513 1.00 95.62 108 PRO A C 1
ATOM 851 O O . PRO A 1 108 ? 0.237 18.956 6.064 1.00 95.62 108 PRO A O 1
ATOM 854 N N . GLU A 1 109 ? 0.322 20.529 4.472 1.00 94.81 109 GLU A N 1
ATOM 855 C CA . GLU A 1 109 ? -1.038 20.271 3.971 1.00 94.81 109 GLU A CA 1
ATOM 856 C C . GLU A 1 109 ? -1.192 18.880 3.341 1.00 94.81 109 GLU A C 1
ATOM 858 O O . GLU A 1 109 ? -2.158 18.161 3.608 1.00 94.81 109 GLU A O 1
ATOM 863 N N . VAL A 1 110 ? -0.211 18.452 2.540 1.00 94.50 110 VAL A N 1
ATOM 864 C CA . VAL A 1 110 ? -0.212 17.107 1.946 1.00 94.50 110 VAL A CA 1
ATOM 865 C C . VAL A 1 110 ? 0.006 16.059 3.033 1.00 94.50 110 VAL A C 1
ATOM 867 O O . VAL A 1 110 ? -0.660 15.025 3.023 1.00 94.50 110 VAL A O 1
ATOM 870 N N . ALA A 1 111 ? 0.883 16.342 3.999 1.00 96.50 111 ALA A N 1
ATOM 871 C CA . ALA A 1 111 ? 1.116 15.475 5.141 1.00 96.50 111 ALA A CA 1
ATOM 872 C C . ALA A 1 111 ? -0.169 15.262 5.949 1.00 96.50 111 ALA A C 1
ATOM 874 O O . ALA A 1 111 ? -0.557 14.121 6.183 1.00 96.50 111 ALA A O 1
ATOM 875 N N . LYS A 1 112 ? -0.892 16.337 6.280 1.00 95.06 112 LYS A N 1
ATOM 876 C CA . LYS A 1 112 ? -2.189 16.276 6.966 1.00 95.06 112 LYS A CA 1
ATOM 877 C C . LYS A 1 112 ? -3.198 15.407 6.213 1.00 95.06 112 LYS A C 1
ATOM 879 O O . LYS A 1 112 ? -3.848 14.562 6.825 1.00 95.06 112 LYS A O 1
ATOM 884 N N . ASN A 1 113 ? -3.298 15.568 4.891 1.00 94.94 113 ASN A N 1
ATOM 885 C CA . ASN A 1 113 ? -4.169 14.734 4.062 1.00 94.94 113 ASN A CA 1
ATOM 886 C C . ASN A 1 113 ? -3.744 13.252 4.083 1.00 94.94 113 ASN A C 1
ATOM 888 O O . ASN A 1 113 ? -4.571 12.369 4.281 1.00 94.94 113 ASN A O 1
ATOM 892 N N . MET A 1 114 ? -2.450 12.955 3.938 1.00 95.88 114 MET A N 1
ATOM 893 C CA . MET A 1 114 ? -1.949 11.576 3.980 1.00 95.88 114 MET A CA 1
ATOM 894 C C . MET A 1 114 ? -2.139 10.913 5.349 1.00 95.88 114 MET A C 1
ATOM 896 O O . MET A 1 114 ? -2.482 9.734 5.398 1.00 95.88 114 MET A O 1
ATOM 900 N N . ILE A 1 115 ? -1.970 11.654 6.448 1.00 95.12 115 ILE A N 1
ATOM 901 C CA . ILE A 1 115 ? -2.289 11.177 7.802 1.00 95.12 115 ILE A CA 1
ATOM 902 C C . ILE A 1 115 ? -3.774 10.822 7.895 1.00 95.12 115 ILE A C 1
ATOM 904 O O . ILE A 1 115 ? -4.108 9.729 8.350 1.00 95.12 115 ILE A O 1
ATOM 908 N N . ALA A 1 116 ? -4.665 11.688 7.402 1.00 93.38 116 ALA A N 1
ATOM 909 C CA . ALA A 1 116 ? -6.089 11.373 7.352 1.00 93.38 116 ALA A CA 1
ATOM 910 C C . ALA A 1 116 ? -6.339 10.087 6.546 1.00 93.38 116 ALA A C 1
ATOM 912 O O . ALA A 1 116 ? -6.961 9.165 7.054 1.00 93.38 116 ALA A O 1
ATOM 913 N N . ILE A 1 117 ? -5.770 9.945 5.347 1.00 93.06 117 ILE A N 1
ATOM 914 C CA . ILE A 1 117 ? -5.929 8.728 4.531 1.00 93.06 117 ILE A CA 1
ATOM 915 C C . ILE A 1 117 ? -5.494 7.462 5.289 1.00 93.06 117 ILE A C 1
ATOM 917 O O . ILE A 1 117 ? -6.223 6.471 5.307 1.00 93.06 117 ILE A O 1
ATOM 921 N N . VAL A 1 118 ? -4.314 7.481 5.914 1.00 92.06 118 VAL A N 1
ATOM 922 C CA . VAL A 1 118 ? -3.726 6.284 6.536 1.00 92.06 118 VAL A CA 1
ATOM 923 C C . VAL A 1 118 ? -4.449 5.894 7.825 1.00 92.06 118 VAL A C 1
ATOM 925 O O . VAL A 1 118 ? -4.661 4.705 8.080 1.00 92.06 118 VAL A O 1
ATOM 928 N N . PHE A 1 119 ? -4.854 6.875 8.633 1.00 87.44 119 PHE A N 1
ATOM 929 C CA . PHE A 1 119 ? -5.347 6.629 9.989 1.00 87.44 119 PHE A CA 1
ATOM 930 C C . PHE A 1 119 ? -6.874 6.745 10.141 1.00 87.44 119 PHE A C 1
ATOM 932 O O . PHE A 1 119 ? -7.425 6.174 11.086 1.00 87.44 119 PHE A O 1
ATOM 939 N N . GLN A 1 120 ? -7.592 7.366 9.197 1.00 77.06 120 GLN A N 1
ATOM 940 C CA . GLN A 1 120 ? -9.054 7.503 9.267 1.00 77.06 120 GLN A CA 1
ATOM 941 C C . GLN A 1 120 ? -9.774 6.151 9.157 1.00 77.06 120 GLN A C 1
ATOM 943 O O . GLN A 1 120 ? -10.717 5.901 9.898 1.00 77.06 120 GLN A O 1
ATOM 948 N N . THR A 1 121 ? -9.288 5.214 8.334 1.00 62.31 121 THR A N 1
ATOM 949 C CA . THR A 1 121 ? -9.918 3.883 8.189 1.00 62.31 121 THR A CA 1
ATOM 950 C C . THR A 1 121 ? -9.953 3.080 9.496 1.00 62.31 121 THR A C 1
ATOM 952 O O . THR A 1 121 ? -10.910 2.349 9.752 1.00 62.31 121 THR A O 1
ATOM 955 N N . LYS A 1 122 ? -8.935 3.232 10.357 1.00 63.41 122 LYS A N 1
ATOM 956 C CA . LYS A 1 122 ? -8.909 2.614 11.696 1.00 63.41 122 LYS A CA 1
ATOM 957 C C . LYS A 1 122 ? -9.841 3.351 12.662 1.00 63.41 122 LYS A C 1
ATOM 959 O O . LYS A 1 122 ? -10.524 2.711 13.461 1.00 63.41 122 LYS A O 1
ATOM 964 N N . HIS A 1 123 ? -9.894 4.678 12.561 1.00 62.22 123 HIS A N 1
ATOM 965 C CA . HIS A 1 123 ? -10.777 5.517 13.363 1.00 62.22 123 HIS A CA 1
ATOM 966 C C . HIS A 1 123 ? -12.261 5.232 13.076 1.00 62.22 123 HIS A C 1
ATOM 968 O O . HIS A 1 123 ? -13.020 4.993 14.011 1.00 62.22 123 HIS A O 1
ATOM 974 N N . ASP A 1 124 ? -12.674 5.160 11.810 1.00 66.81 124 ASP A N 1
ATOM 975 C CA . ASP A 1 124 ? -14.076 4.938 11.429 1.00 66.81 124 ASP A CA 1
ATOM 976 C C . ASP A 1 124 ? -14.578 3.555 11.871 1.00 66.81 124 ASP A C 1
ATOM 978 O O . ASP A 1 124 ? -15.691 3.421 12.3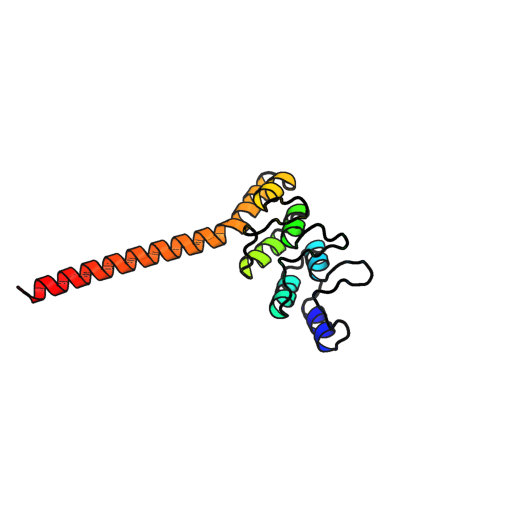93 1.00 66.81 124 ASP A O 1
ATOM 982 N N . ALA A 1 125 ? -13.731 2.527 11.751 1.00 61.91 125 ALA A N 1
ATOM 983 C CA . ALA A 1 125 ? -14.021 1.196 12.274 1.00 61.91 125 ALA A CA 1
ATOM 984 C C . ALA A 1 125 ? -14.150 1.206 13.808 1.00 61.91 125 ALA A C 1
ATOM 986 O O . ALA A 1 125 ? -15.113 0.661 14.351 1.00 61.91 125 ALA A O 1
ATOM 987 N N . ALA A 1 126 ? -13.228 1.867 14.517 1.00 67.06 126 ALA A N 1
ATOM 988 C CA . ALA A 1 126 ? -13.269 1.976 15.975 1.00 67.06 126 ALA A CA 1
ATOM 989 C C . ALA A 1 126 ? -14.512 2.737 16.470 1.00 67.06 126 ALA A C 1
ATOM 991 O O . ALA A 1 126 ? -15.177 2.286 17.405 1.00 67.06 126 ALA A O 1
ATOM 992 N N . VAL A 1 127 ? -14.871 3.848 15.820 1.00 74.88 127 VAL A N 1
ATOM 993 C CA . VAL A 1 127 ? -16.082 4.627 16.125 1.00 74.88 127 VAL A CA 1
ATOM 994 C C . VAL A 1 127 ? -17.336 3.786 15.902 1.00 74.88 127 VAL A C 1
ATOM 996 O O . VAL A 1 127 ? -18.214 3.754 16.768 1.00 74.88 127 VAL A O 1
ATOM 999 N N . THR A 1 128 ? -17.401 3.051 14.791 1.00 77.00 128 THR A N 1
ATOM 1000 C CA . THR A 1 128 ? -18.528 2.158 14.484 1.00 77.00 128 THR A CA 1
ATOM 1001 C C . THR A 1 128 ? -18.678 1.070 15.549 1.00 77.00 128 THR A C 1
ATOM 1003 O O . THR A 1 128 ? -19.771 0.876 16.082 1.00 77.00 128 THR A O 1
ATOM 1006 N N . ILE A 1 129 ? -17.580 0.406 15.930 1.00 79.50 129 ILE A N 1
ATOM 1007 C CA . ILE A 1 129 ? -17.576 -0.627 16.979 1.00 79.50 129 ILE A CA 1
ATOM 1008 C C . ILE A 1 129 ? -18.049 -0.047 18.319 1.00 79.50 129 ILE A C 1
ATOM 1010 O O . ILE A 1 129 ? -18.903 -0.637 18.980 1.00 79.50 129 ILE A O 1
ATOM 1014 N N . GLN A 1 130 ? -17.553 1.130 18.710 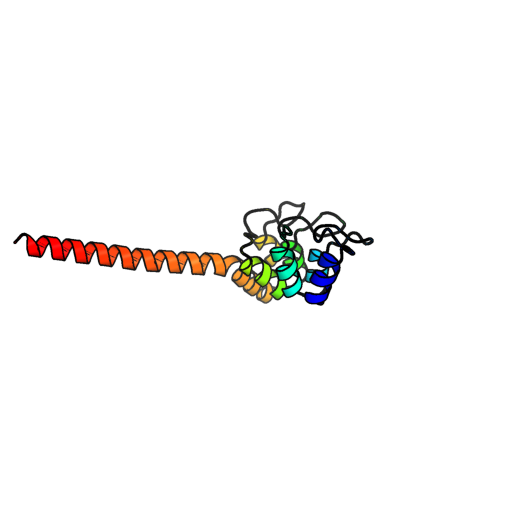1.00 83.19 130 GLN A N 1
ATOM 1015 C CA . GLN A 1 130 ? -17.989 1.805 19.937 1.00 83.19 130 GLN A CA 1
ATOM 1016 C C . GLN A 1 130 ? -19.483 2.156 19.907 1.00 83.19 130 GLN A C 1
ATOM 1018 O O . GLN A 1 130 ? -20.176 1.995 20.914 1.00 83.19 130 GLN A O 1
ATOM 1023 N N . GLY A 1 131 ? -19.998 2.598 18.756 1.00 87.81 131 GLY A N 1
ATOM 1024 C CA . GLY A 1 131 ? -21.425 2.843 18.549 1.00 87.81 131 GLY A CA 1
ATOM 1025 C C . GLY A 1 131 ? -22.270 1.582 18.747 1.00 87.81 131 GLY A C 1
ATOM 1026 O O . GLY A 1 131 ? -23.228 1.595 19.522 1.00 87.81 131 GLY A O 1
ATOM 1027 N N . LEU A 1 132 ? -21.876 0.469 18.123 1.00 92.44 132 LEU A N 1
ATOM 1028 C CA . LEU A 1 132 ? -22.572 -0.816 18.247 1.00 92.44 132 LEU A CA 1
ATOM 1029 C C . LEU A 1 132 ? -22.561 -1.351 19.687 1.00 92.44 132 LEU A C 1
ATOM 1031 O O . LEU A 1 132 ? -23.593 -1.806 20.180 1.00 92.44 132 LEU A O 1
ATOM 1035 N N . LEU A 1 133 ? -21.436 -1.230 20.399 1.00 90.25 133 LEU A N 1
ATOM 1036 C CA . LEU A 1 133 ? -21.332 -1.635 21.806 1.00 90.25 133 LEU A CA 1
ATOM 1037 C C . LEU A 1 133 ? -22.264 -0.826 22.716 1.00 90.25 133 LEU A C 1
ATOM 1039 O O . LEU A 1 133 ? -22.871 -1.384 23.632 1.00 90.25 133 LEU A O 1
ATOM 1043 N N . LYS A 1 134 ? -22.416 0.482 22.467 1.00 94.31 134 LYS A N 1
ATOM 1044 C CA . LYS A 1 134 ? -23.376 1.318 23.205 1.00 94.31 134 LYS A CA 1
ATOM 1045 C C . LYS A 1 134 ? -24.816 0.857 22.969 1.00 94.31 134 LYS A C 1
ATOM 1047 O O . LYS A 1 134 ? -25.573 0.744 23.933 1.00 94.31 134 LYS A O 1
ATOM 1052 N N . ILE A 1 135 ? -25.176 0.547 21.721 1.00 94.44 135 ILE A N 1
ATOM 1053 C CA . ILE A 1 135 ? -26.511 0.035 21.362 1.00 94.44 135 ILE A CA 1
ATOM 1054 C C . ILE A 1 135 ? -26.781 -1.309 22.050 1.00 94.44 135 ILE A C 1
ATOM 1056 O O . ILE A 1 135 ? -27.858 -1.508 22.611 1.00 94.44 135 ILE A O 1
ATOM 1060 N N . GLN A 1 136 ? -25.802 -2.215 22.052 1.00 92.25 136 GLN A N 1
ATOM 1061 C CA . GLN A 1 136 ? -25.928 -3.529 22.681 1.00 92.25 136 GLN A CA 1
ATOM 1062 C C . GLN A 1 136 ? -26.164 -3.420 24.194 1.00 92.25 136 GLN A C 1
ATOM 1064 O O . GLN A 1 136 ? -27.127 -3.983 24.713 1.00 92.25 136 GLN A O 1
ATOM 1069 N N . ARG A 1 137 ? -25.361 -2.604 24.889 1.00 94.94 137 ARG A N 1
ATOM 1070 C CA . ARG A 1 137 ? -25.528 -2.350 26.331 1.00 94.94 137 ARG A CA 1
ATOM 1071 C C . ARG A 1 137 ? -26.895 -1.747 26.663 1.00 94.94 137 ARG A C 1
ATOM 1073 O O . ARG A 1 137 ? -27.474 -2.061 27.700 1.00 94.94 137 ARG A O 1
ATOM 1080 N N . ALA A 1 138 ? -27.421 -0.873 25.802 1.00 94.81 138 ALA A N 1
ATOM 1081 C CA . ALA A 1 138 ? -28.753 -0.300 25.984 1.00 94.81 138 ALA A CA 1
ATOM 1082 C C . ALA A 1 138 ? -29.858 -1.363 25.849 1.00 94.81 138 ALA A C 1
ATOM 1084 O O . ALA A 1 138 ? -30.780 -1.388 26.665 1.00 94.81 138 ALA A O 1
ATOM 1085 N N . LYS A 1 139 ? -29.739 -2.277 24.875 1.00 95.31 139 LYS A N 1
ATOM 1086 C CA . LYS A 1 139 ? -30.664 -3.412 24.718 1.00 95.31 139 LYS A CA 1
ATOM 1087 C C . LYS A 1 139 ? -30.643 -4.346 25.927 1.00 95.31 139 LYS A C 1
ATOM 1089 O O . LYS A 1 139 ? -31.704 -4.722 26.412 1.00 95.31 139 LYS A O 1
ATOM 1094 N N . GLU A 1 140 ? -29.461 -4.688 26.432 1.00 94.81 140 GLU A N 1
ATOM 1095 C CA . GLU A 1 140 ? -29.308 -5.559 27.607 1.00 94.81 140 GLU A CA 1
ATOM 1096 C C . GLU A 1 140 ? -29.985 -4.967 28.847 1.00 94.81 140 GLU A C 1
ATOM 1098 O O . GLU A 1 140 ? -30.738 -5.662 29.527 1.00 94.81 140 GLU A O 1
ATOM 1103 N N . ARG A 1 141 ? -29.808 -3.662 29.090 1.00 95.81 141 ARG A N 1
ATOM 1104 C CA . ARG A 1 141 ? -30.492 -2.954 30.185 1.00 95.81 141 ARG A CA 1
ATOM 1105 C C . ARG A 1 141 ? -32.009 -2.964 30.028 1.00 95.81 141 ARG A C 1
ATOM 1107 O O . ARG A 1 141 ? -32.713 -3.233 30.994 1.00 95.81 141 ARG A O 1
ATOM 1114 N N . ALA A 1 142 ? -32.513 -2.691 28.824 1.00 94.38 142 ALA A N 1
ATOM 1115 C CA . ALA A 1 142 ? -33.950 -2.703 28.560 1.00 94.38 142 ALA A CA 1
ATOM 1116 C C . ALA A 1 142 ? -34.563 -4.097 28.779 1.00 94.38 142 ALA A C 1
ATOM 1118 O O . ALA A 1 142 ? -35.647 -4.211 29.347 1.00 94.38 142 ALA A O 1
ATOM 1119 N N . ASN A 1 143 ? -33.860 -5.155 28.371 1.00 94.88 143 ASN A N 1
ATOM 1120 C CA . ASN A 1 143 ? -34.297 -6.533 28.587 1.00 94.88 143 ASN A CA 1
ATOM 1121 C C . ASN A 1 143 ? -34.280 -6.916 30.072 1.00 94.88 143 ASN A C 1
ATOM 1123 O O . ASN A 1 143 ? -35.235 -7.528 30.539 1.00 94.88 143 ASN A O 1
ATOM 1127 N N . ALA A 1 144 ? -33.243 -6.521 30.817 1.00 93.75 144 ALA A N 1
ATOM 1128 C CA . ALA A 1 144 ? -33.171 -6.757 32.258 1.00 93.75 144 ALA A CA 1
ATOM 1129 C C . ALA A 1 144 ? -34.328 -6.075 33.008 1.00 93.75 144 ALA A C 1
ATOM 1131 O O . ALA A 1 144 ? -34.968 -6.705 33.844 1.00 93.75 144 ALA A O 1
ATOM 1132 N N . LEU A 1 145 ? -34.651 -4.826 32.650 1.00 94.75 145 LEU A N 1
ATOM 1133 C CA . LEU A 1 145 ? -35.769 -4.092 33.251 1.00 94.75 145 LEU A CA 1
ATOM 1134 C C . LEU A 1 145 ? -37.120 -4.762 32.947 1.00 94.75 145 LEU A C 1
ATOM 1136 O O . LEU A 1 145 ? -37.965 -4.897 33.825 1.00 94.75 145 LEU A O 1
ATOM 1140 N N . ARG A 1 146 ? -37.318 -5.227 31.704 1.00 93.25 146 ARG A N 1
ATOM 1141 C CA . ARG A 1 146 ? -38.522 -5.980 31.307 1.00 93.25 146 ARG A CA 1
ATOM 1142 C C . ARG A 1 146 ? -38.663 -7.297 32.064 1.00 93.25 146 ARG A C 1
ATOM 1144 O O . ARG A 1 146 ? -39.777 -7.639 32.434 1.00 93.25 146 ARG A O 1
ATOM 1151 N N . ALA A 1 147 ? -37.563 -8.012 32.291 1.00 90.94 147 ALA A N 1
ATOM 1152 C CA . ALA A 1 147 ? -37.575 -9.260 33.048 1.00 90.94 147 ALA A CA 1
ATOM 1153 C C . ALA A 1 147 ? -37.927 -9.034 34.529 1.00 90.94 147 ALA A C 1
ATOM 1155 O O . ALA A 1 147 ? -38.668 -9.830 35.093 1.00 90.94 147 ALA A O 1
ATOM 1156 N N . GLN A 1 148 ? -37.453 -7.939 35.135 1.00 91.56 148 GLN A N 1
ATOM 1157 C CA . GLN A 1 148 ? -37.803 -7.566 36.513 1.00 91.56 148 GLN A CA 1
ATOM 1158 C C . GLN A 1 148 ? -39.296 -7.249 36.657 1.00 91.56 148 GLN A C 1
ATOM 1160 O O . GLN A 1 148 ? -39.948 -7.807 37.529 1.00 91.56 148 GLN A O 1
ATOM 1165 N N . MET A 1 149 ? -39.864 -6.457 35.742 1.00 87.69 149 MET A N 1
ATOM 1166 C CA . MET A 1 149 ? -41.302 -6.132 35.748 1.00 87.69 149 MET A CA 1
ATOM 1167 C C . MET A 1 149 ? -42.225 -7.338 35.496 1.00 87.69 149 MET A C 1
ATOM 1169 O O . MET A 1 149 ? -43.424 -7.232 35.704 1.00 87.69 149 MET A O 1
ATOM 1173 N N . GLN A 1 150 ? -41.707 -8.457 34.980 1.00 83.69 150 GLN A N 1
ATOM 1174 C CA . GLN A 1 150 ? -42.479 -9.692 34.779 1.00 83.69 150 GLN A CA 1
ATOM 1175 C C . GLN A 1 150 ? -42.430 -10.634 35.993 1.00 83.69 150 GLN A C 1
ATOM 1177 O O . GLN A 1 150 ? -43.122 -11.650 35.992 1.00 83.69 150 GLN A O 1
ATOM 1182 N N . GLN A 1 151 ? -41.582 -10.339 36.984 1.00 75.31 151 GLN A N 1
ATOM 1183 C CA . GLN A 1 151 ? -41.434 -11.112 38.222 1.00 75.31 151 GLN A CA 1
ATOM 1184 C C . GLN A 1 151 ? -42.145 -10.465 39.426 1.00 75.31 151 GLN A C 1
ATOM 1186 O O . GLN A 1 151 ? -42.215 -11.100 40.478 1.00 75.31 151 GLN A O 1
ATOM 1191 N N . GLU A 1 152 ? -42.659 -9.242 39.267 1.00 62.62 152 GLU A N 1
ATOM 1192 C CA . GLU A 1 152 ? -43.536 -8.521 40.209 1.00 62.62 152 GLU A CA 1
ATOM 1193 C C . GLU A 1 152 ? -45.016 -8.753 39.873 1.00 62.62 152 GLU A C 1
ATOM 1195 O O . GLU A 1 152 ? -45.817 -8.866 40.829 1.00 62.62 152 GLU A O 1
#

Radius of gyration: 21.53 Å; chains: 1; bounding box: 61×36×62 Å

Foldseek 3Di:
DDLVVVVVCCVVVVPVDQQAAPPQQAHQLNVCLVVLNLVNVVSCVVVPHDQLFQGGSVSFFGSLLSCLQVLSLSNLLSCVVSPDLQQPFQGGPVRDGSLRSNPVRDDPVSSVSSCCSNCVSVVVVVVVVVVVVVVVVVVVVVVVVVVVVVVD

pLDDT: mean 91.64, std 8.01, range [61.91, 98.25]

Organism: NCBI:txid1034831

Sequence (152 aa):
GKPGMVEFLYKTGDYPDLSAAGDCGCTPAYLAILHDRPQVLRTLHYNKVDLLKKCDPMLYGTPAFYCVKMGRTQCLEMLCRLGYDLDKKPCNRLGETIEKLIHKYNPPEVAKNMIAIVFQTKHDAAVTIQGLLKIQRAKERANALRAQMQQE

InterPro domains:
  IPR036770 Ankyrin repeat-containing domain superfamily [G3DSA:1.25.40.20] (1-151)
  IPR036770 Ankyrin repeat-containing domain superfamily [SSF48403] (4-116)